Protein AF-A0A5E4P0P2-F1 (afdb_monomer_lite)

Structure (mmCIF, N/CA/C/O backbone):
data_AF-A0A5E4P0P2-F1
#
_entry.id   AF-A0A5E4P0P2-F1
#
loop_
_atom_site.group_PDB
_atom_site.id
_atom_site.type_symbol
_atom_site.label_atom_id
_atom_site.label_alt_id
_atom_site.label_comp_id
_atom_site.label_asym_id
_atom_site.label_entity_id
_atom_site.label_seq_id
_atom_site.pdbx_PDB_ins_code
_atom_site.Cartn_x
_atom_site.Cartn_y
_atom_site.Cartn_z
_atom_site.occupancy
_atom_site.B_iso_or_equiv
_atom_site.auth_seq_id
_atom_site.auth_comp_id
_atom_site.auth_asym_id
_atom_site.auth_atom_id
_atom_site.pdbx_PDB_model_num
ATOM 1 N N . MET A 1 1 ? 14.180 -12.589 -11.722 1.00 58.22 1 MET A N 1
ATOM 2 C CA . MET A 1 1 ? 14.793 -11.312 -12.161 1.00 58.22 1 MET A CA 1
ATOM 3 C C . MET A 1 1 ? 15.432 -10.631 -10.958 1.00 58.22 1 MET A C 1
ATOM 5 O O . MET A 1 1 ? 14.818 -10.644 -9.902 1.00 58.22 1 MET A O 1
ATOM 9 N N . ASN A 1 2 ? 16.646 -10.084 -11.079 1.00 79.31 2 ASN A N 1
ATOM 10 C CA . ASN A 1 2 ? 17.196 -9.216 -10.031 1.00 79.31 2 ASN A CA 1
ATOM 11 C C . ASN A 1 2 ? 16.530 -7.847 -10.167 1.00 79.31 2 ASN A C 1
ATOM 13 O O . ASN A 1 2 ? 16.649 -7.223 -11.219 1.00 79.31 2 ASN A O 1
ATOM 17 N N . GLY A 1 3 ? 15.828 -7.398 -9.135 1.00 89.00 3 GLY A N 1
ATOM 18 C CA . GLY A 1 3 ? 15.148 -6.108 -9.154 1.00 89.00 3 GLY A CA 1
ATOM 19 C C . GLY A 1 3 ? 14.596 -5.750 -7.785 1.00 89.00 3 GLY A C 1
ATOM 20 O O . GLY A 1 3 ? 15.005 -6.314 -6.767 1.00 89.00 3 GLY A O 1
ATOM 21 N N . PHE A 1 4 ? 13.685 -4.790 -7.754 1.00 93.44 4 PHE A N 1
ATOM 22 C CA . PHE A 1 4 ? 13.017 -4.361 -6.535 1.00 93.44 4 PHE A CA 1
ATOM 23 C C . PHE A 1 4 ? 11.508 -4.312 -6.763 1.00 93.44 4 PHE A C 1
ATOM 25 O O . PHE A 1 4 ? 11.045 -4.045 -7.867 1.00 93.44 4 PHE A O 1
ATOM 32 N N . ALA A 1 5 ? 10.744 -4.535 -5.704 1.00 93.12 5 ALA A N 1
ATOM 33 C CA . ALA A 1 5 ? 9.324 -4.255 -5.652 1.00 93.12 5 ALA A CA 1
ATOM 34 C C . ALA A 1 5 ? 9.125 -2.901 -4.971 1.00 93.12 5 ALA A C 1
ATOM 36 O O . ALA A 1 5 ? 9.508 -2.720 -3.809 1.00 93.12 5 ALA A O 1
ATOM 37 N N . ALA A 1 6 ? 8.514 -1.964 -5.693 1.00 93.81 6 ALA A N 1
ATOM 38 C CA . ALA A 1 6 ? 7.964 -0.746 -5.121 1.00 93.81 6 ALA A CA 1
ATOM 39 C C . ALA A 1 6 ? 6.568 -1.078 -4.591 1.00 93.81 6 ALA A C 1
ATOM 41 O O . ALA A 1 6 ? 5.690 -1.445 -5.370 1.00 93.81 6 ALA A O 1
ATOM 42 N N . ILE A 1 7 ? 6.371 -0.993 -3.279 1.00 93.06 7 ILE A N 1
ATOM 43 C CA . ILE A 1 7 ? 5.152 -1.453 -2.608 1.00 93.06 7 ILE A CA 1
ATOM 44 C C . ILE A 1 7 ? 4.466 -0.259 -1.952 1.00 93.06 7 ILE A C 1
ATOM 46 O O . ILE A 1 7 ? 5.107 0.555 -1.285 1.00 93.06 7 ILE A O 1
ATOM 50 N N . VAL A 1 8 ? 3.152 -0.173 -2.124 1.00 93.44 8 VAL A N 1
ATOM 51 C CA . VAL A 1 8 ? 2.272 0.797 -1.474 1.00 93.44 8 VAL A CA 1
ATOM 52 C C . VAL A 1 8 ? 1.289 0.034 -0.600 1.00 93.44 8 VAL A C 1
ATOM 54 O O . VAL A 1 8 ? 0.540 -0.818 -1.084 1.00 93.44 8 VAL A O 1
ATOM 57 N N . LEU A 1 9 ? 1.295 0.368 0.684 1.00 94.56 9 LEU A N 1
ATOM 58 C CA . LEU A 1 9 ? 0.389 -0.157 1.692 1.00 94.56 9 LEU A CA 1
ATOM 59 C C . LEU A 1 9 ? -0.587 0.939 2.116 1.00 94.56 9 LEU A C 1
ATOM 61 O O . LEU A 1 9 ? -0.168 2.063 2.401 1.00 94.56 9 LEU A O 1
ATOM 65 N N . VAL A 1 10 ? -1.873 0.603 2.199 1.00 93.75 10 VAL A N 1
ATOM 66 C CA . VAL A 1 10 ? -2.870 1.416 2.907 1.00 93.75 10 VAL A CA 1
ATOM 67 C C . VAL A 1 10 ? -3.102 0.812 4.276 1.00 93.75 10 VAL A C 1
ATOM 69 O O . VAL A 1 10 ? -3.476 -0.353 4.400 1.00 93.75 10 VAL A O 1
ATOM 72 N N . CYS A 1 11 ? -2.895 1.623 5.299 1.00 94.44 11 CYS A N 1
ATOM 73 C CA . CYS A 1 11 ? -2.940 1.226 6.693 1.00 94.44 11 CYS A CA 1
ATOM 74 C C . CYS A 1 11 ? -4.136 1.876 7.387 1.00 94.44 11 CYS A C 1
ATOM 76 O O . CYS A 1 11 ? -4.450 3.042 7.130 1.00 94.44 11 CYS A O 1
ATOM 78 N N . LEU A 1 12 ? -4.765 1.144 8.309 1.00 94.50 12 LEU A N 1
ATOM 79 C CA . LEU A 1 12 ? -5.774 1.715 9.200 1.00 94.50 12 LEU A CA 1
ATOM 80 C C . LEU A 1 12 ? -5.160 2.817 10.061 1.00 94.50 12 LEU A C 1
ATOM 82 O O . LEU A 1 12 ? -4.056 2.651 10.578 1.00 94.50 12 LEU A O 1
ATOM 86 N N . ALA A 1 13 ? -5.915 3.889 10.302 1.00 92.69 13 ALA A N 1
ATOM 87 C CA . ALA A 1 13 ? -5.509 4.972 11.205 1.00 92.69 13 ALA A CA 1
ATOM 88 C C . ALA A 1 13 ? -5.104 4.471 12.608 1.00 92.69 13 ALA A C 1
ATOM 90 O O . ALA A 1 13 ? -4.210 5.028 13.239 1.00 92.69 13 ALA A O 1
ATOM 91 N N . ALA A 1 14 ? -5.760 3.405 13.080 1.00 92.75 14 ALA A N 1
ATOM 92 C CA . ALA A 1 14 ? -5.518 2.797 14.384 1.00 92.75 14 ALA A CA 1
ATOM 93 C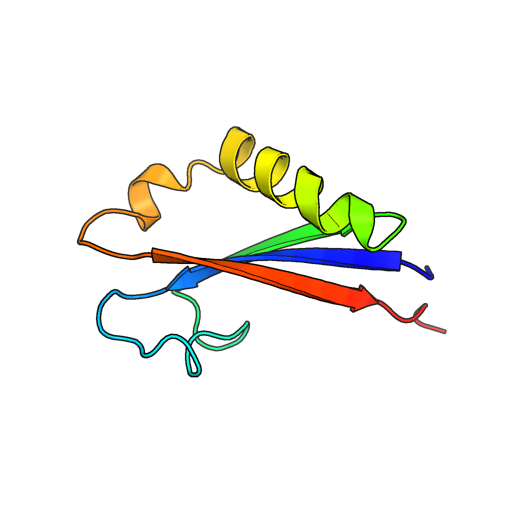 C . ALA A 1 14 ? -4.273 1.888 14.431 1.00 92.75 14 ALA A C 1
ATOM 95 O O . ALA A 1 14 ? -3.811 1.560 15.522 1.00 92.75 14 ALA A O 1
ATOM 96 N N . THR A 1 15 ? -3.723 1.475 13.283 1.00 93.25 15 THR A N 1
ATOM 97 C CA . THR A 1 15 ? -2.563 0.575 13.232 1.00 93.25 15 THR A CA 1
ATOM 98 C C . THR A 1 15 ? -1.267 1.373 13.401 1.00 93.25 15 THR A C 1
ATOM 100 O O . THR A 1 15 ? -1.003 2.277 12.595 1.00 93.25 15 THR A O 1
ATOM 103 N N . PRO A 1 16 ? -0.407 1.042 14.385 1.00 93.62 16 PRO A N 1
ATOM 104 C CA . PRO A 1 16 ? 0.902 1.670 14.516 1.00 93.62 16 PRO A CA 1
ATOM 105 C C . PRO A 1 16 ? 1.744 1.494 13.245 1.00 93.62 16 PRO A C 1
ATOM 107 O O . PRO A 1 16 ? 1.712 0.455 12.592 1.00 93.62 16 PRO A O 1
ATOM 110 N N . ARG A 1 17 ? 2.559 2.499 12.898 1.00 89.88 17 ARG A N 1
ATOM 111 C CA . ARG A 1 17 ? 3.345 2.490 11.643 1.00 89.88 17 ARG A CA 1
ATOM 112 C C . ARG A 1 17 ? 4.296 1.300 11.506 1.00 89.88 17 ARG A C 1
ATOM 114 O O . ARG A 1 17 ? 4.607 0.902 10.383 1.00 89.88 17 ARG A O 1
ATOM 121 N N . GLN A 1 18 ? 4.789 0.776 12.624 1.00 91.38 18 GLN A N 1
ATOM 122 C CA . GLN A 1 18 ? 5.681 -0.385 12.648 1.00 91.38 18 GLN A CA 1
ATOM 123 C C . GLN A 1 18 ? 4.939 -1.699 12.363 1.00 91.38 18 GLN A C 1
ATOM 125 O O . GLN A 1 18 ? 5.506 -2.559 11.701 1.00 91.38 18 GLN A O 1
ATOM 130 N N . ASP A 1 19 ? 3.667 -1.788 12.756 1.00 94.44 19 ASP A N 1
ATOM 131 C CA . ASP A 1 19 ? 2.809 -2.969 12.603 1.00 94.44 19 ASP A CA 1
ATOM 132 C C . ASP A 1 19 ? 2.044 -3.005 11.273 1.00 94.44 19 ASP A C 1
ATOM 134 O O . ASP A 1 19 ? 1.464 -4.024 10.917 1.00 94.44 19 ASP A O 1
ATOM 138 N N . CYS A 1 20 ? 2.021 -1.905 10.513 1.00 94.50 20 CYS A N 1
ATOM 139 C CA . CYS A 1 20 ? 1.507 -1.949 9.147 1.00 94.50 20 CYS A CA 1
ATOM 140 C C . CYS A 1 20 ? 2.587 -2.462 8.186 1.00 94.50 20 CYS A C 1
ATOM 142 O O . CYS A 1 20 ? 3.447 -1.701 7.721 1.00 94.50 20 CYS A O 1
ATOM 144 N N . ASP A 1 21 ? 2.545 -3.754 7.898 1.00 94.50 21 ASP A N 1
ATOM 145 C CA . ASP A 1 21 ? 3.386 -4.446 6.923 1.00 94.50 21 ASP A CA 1
ATOM 146 C C . ASP A 1 21 ? 2.545 -5.103 5.814 1.00 94.50 21 ASP A C 1
ATOM 148 O O . ASP A 1 21 ? 1.330 -4.920 5.737 1.00 94.50 21 ASP A O 1
ATOM 152 N N . GLU A 1 22 ? 3.203 -5.854 4.930 1.00 92.25 22 GLU A N 1
ATOM 153 C CA . GLU A 1 22 ? 2.565 -6.500 3.779 1.00 92.25 22 GLU A CA 1
ATOM 154 C C . GLU A 1 22 ? 1.428 -7.463 4.173 1.00 92.25 22 GLU A C 1
ATOM 156 O O . GLU A 1 22 ? 0.502 -7.652 3.387 1.00 92.25 22 GLU A O 1
ATOM 161 N N . ASN A 1 23 ? 1.451 -8.027 5.386 1.00 92.31 23 ASN A N 1
ATOM 162 C CA . ASN A 1 23 ? 0.429 -8.965 5.863 1.00 92.31 23 ASN A CA 1
ATOM 163 C C . ASN A 1 23 ? -0.756 -8.283 6.560 1.00 92.31 23 ASN A C 1
ATOM 165 O O . ASN A 1 23 ? -1.835 -8.864 6.636 1.00 92.31 23 ASN A O 1
ATOM 169 N N . ASN A 1 24 ? -0.557 -7.068 7.077 1.00 91.44 24 ASN A N 1
ATOM 170 C CA . ASN A 1 24 ? -1.521 -6.372 7.937 1.00 91.44 24 ASN A CA 1
ATOM 171 C C . ASN A 1 24 ? -2.072 -5.078 7.315 1.00 91.44 24 ASN A C 1
ATOM 173 O O . ASN A 1 24 ? -2.811 -4.329 7.960 1.00 91.44 24 ASN A O 1
ATOM 177 N N . ALA A 1 25 ? -1.720 -4.789 6.063 1.00 93.50 25 ALA A N 1
ATOM 178 C CA . ALA A 1 25 ? -2.269 -3.666 5.317 1.00 93.50 25 ALA A CA 1
ATOM 179 C C . ALA A 1 25 ? -3.694 -3.960 4.818 1.00 93.50 25 ALA A C 1
ATOM 181 O O . ALA A 1 25 ? -4.008 -5.067 4.389 1.00 93.50 25 ALA A O 1
ATOM 182 N N . LEU A 1 26 ? -4.549 -2.934 4.789 1.0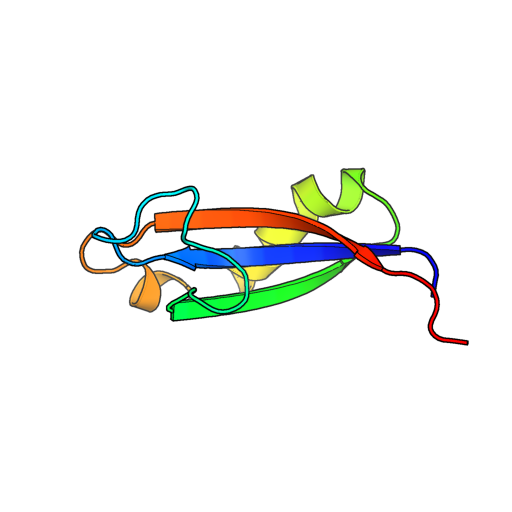0 91.56 26 LEU A N 1
ATOM 183 C CA . LEU A 1 26 ? -5.883 -3.017 4.178 1.00 91.56 26 LEU A CA 1
ATOM 184 C C . LEU A 1 26 ? -5.803 -3.242 2.671 1.00 91.56 26 LEU A C 1
ATOM 186 O O . LEU A 1 26 ? -6.632 -3.926 2.076 1.00 91.56 26 LEU A O 1
ATOM 190 N N . VAL A 1 27 ? -4.829 -2.582 2.049 1.00 90.75 27 VAL A N 1
ATOM 191 C CA . VAL A 1 27 ? -4.581 -2.658 0.616 1.00 90.75 27 VAL A CA 1
ATOM 192 C C . VAL A 1 27 ? -3.087 -2.755 0.409 1.00 90.75 27 VAL A C 1
ATOM 194 O O . VAL A 1 27 ? -2.337 -1.917 0.903 1.00 90.75 27 VAL A O 1
ATOM 197 N N . LEU A 1 28 ? -2.685 -3.750 -0.373 1.00 92.75 28 LEU A N 1
ATOM 198 C CA . LEU A 1 28 ? -1.331 -3.911 -0.873 1.00 92.75 28 LEU A CA 1
ATOM 199 C C . LEU A 1 28 ? -1.355 -3.791 -2.394 1.00 92.75 28 LEU A C 1
ATOM 201 O O . LEU A 1 28 ? -2.165 -4.424 -3.083 1.00 92.75 28 LEU A O 1
ATOM 205 N N . ARG A 1 29 ? -0.468 -2.953 -2.922 1.00 91.56 29 ARG A N 1
ATOM 206 C CA . ARG A 1 29 ? -0.166 -2.854 -4.351 1.00 91.56 29 ARG A CA 1
ATOM 207 C C . ARG A 1 29 ? 1.340 -2.828 -4.528 1.00 91.56 29 ARG A C 1
ATOM 209 O O . ARG A 1 29 ? 2.037 -2.194 -3.740 1.00 91.56 29 ARG A O 1
ATOM 216 N N . SER A 1 30 ? 1.832 -3.485 -5.566 1.00 91.69 30 SER A N 1
ATOM 217 C CA . SER A 1 30 ? 3.252 -3.498 -5.883 1.00 91.69 30 SER A CA 1
ATOM 218 C C . SER A 1 30 ? 3.481 -3.436 -7.384 1.00 91.69 30 SER A C 1
ATOM 220 O O . SER A 1 30 ? 2.652 -3.892 -8.172 1.00 91.69 30 SER A O 1
ATOM 222 N N . ILE A 1 31 ? 4.618 -2.862 -7.767 1.00 91.50 31 ILE A N 1
ATOM 223 C CA . ILE A 1 31 ? 5.147 -2.948 -9.124 1.00 91.50 31 ILE A CA 1
ATOM 224 C C . ILE A 1 31 ? 6.619 -3.332 -9.075 1.00 91.50 31 ILE A C 1
ATOM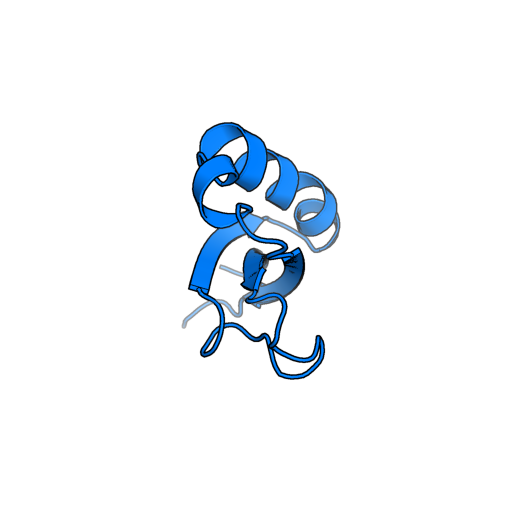 226 O O . ILE A 1 31 ? 7.347 -2.955 -8.152 1.00 91.50 31 ILE A O 1
ATOM 230 N N . HIS A 1 32 ? 7.055 -4.063 -10.092 1.00 92.31 32 HIS A N 1
ATOM 231 C CA . HIS A 1 32 ? 8.460 -4.381 -10.272 1.00 92.31 32 HIS A CA 1
ATOM 232 C C . HIS A 1 32 ? 9.211 -3.178 -10.854 1.00 92.31 32 HIS A C 1
ATOM 234 O O . HIS A 1 32 ? 8.743 -2.535 -11.795 1.00 92.31 32 HIS A O 1
ATOM 240 N N . VAL A 1 33 ? 10.398 -2.897 -10.323 1.00 92.25 33 VAL A N 1
ATOM 241 C CA . VAL A 1 33 ? 11.299 -1.841 -10.790 1.00 92.25 33 VAL A CA 1
ATOM 242 C C . VAL A 1 33 ? 12.730 -2.367 -10.891 1.00 92.25 33 VAL A C 1
ATOM 244 O O . VAL A 1 33 ? 13.172 -3.214 -10.115 1.00 92.25 33 VAL A O 1
ATOM 247 N N . ALA A 1 34 ? 13.483 -1.843 -11.857 1.00 91.38 34 ALA A N 1
ATOM 248 C CA . ALA A 1 34 ? 14.820 -2.349 -12.168 1.00 91.38 34 ALA A CA 1
ATOM 249 C C . ALA A 1 34 ? 15.866 -2.071 -11.069 1.00 91.38 34 ALA A C 1
ATOM 251 O O . ALA A 1 34 ? 16.879 -2.762 -10.990 1.00 91.38 34 ALA A O 1
ATOM 252 N N . ASN A 1 35 ? 15.660 -1.043 -10.241 1.00 89.81 35 ASN A N 1
ATOM 253 C CA . ASN A 1 35 ? 16.603 -0.614 -9.208 1.00 89.81 35 ASN A CA 1
ATOM 254 C C . ASN A 1 35 ? 15.893 0.118 -8.054 1.00 89.81 35 ASN A C 1
ATOM 256 O O . ASN A 1 35 ? 14.721 0.475 -8.162 1.00 89.81 35 ASN A O 1
ATOM 260 N N . GLU A 1 36 ? 16.623 0.364 -6.963 1.00 89.00 36 GLU A N 1
ATOM 261 C CA . GLU A 1 36 ? 16.100 0.991 -5.740 1.00 89.00 36 GLU A CA 1
ATOM 262 C C . GLU A 1 36 ? 15.570 2.417 -5.971 1.00 89.00 36 GLU A C 1
ATOM 264 O O . GLU A 1 36 ? 14.546 2.794 -5.406 1.00 89.00 36 GLU A O 1
ATOM 269 N N . LEU A 1 37 ? 16.194 3.193 -6.867 1.00 90.25 37 LEU A N 1
ATOM 270 C CA . LEU A 1 37 ? 15.703 4.528 -7.237 1.00 90.25 37 LEU A CA 1
ATOM 271 C C . LEU A 1 37 ? 14.334 4.455 -7.922 1.00 90.25 37 LEU A C 1
ATOM 273 O O . LEU A 1 37 ? 13.489 5.323 -7.712 1.00 90.25 37 LEU A O 1
ATOM 277 N N . GLY A 1 38 ? 14.086 3.388 -8.680 1.00 90.06 38 GLY A N 1
ATOM 278 C CA . GLY A 1 38 ? 12.785 3.100 -9.269 1.00 90.06 38 GLY A CA 1
ATOM 279 C C . GLY A 1 38 ? 11.677 2.958 -8.228 1.00 90.06 38 GLY A C 1
ATOM 280 O O . GLY A 1 38 ? 10.531 3.273 -8.530 1.00 90.06 38 GLY A O 1
ATOM 281 N N . CYS A 1 39 ? 11.984 2.575 -6.984 1.00 91.12 39 CYS A N 1
ATOM 282 C CA . CYS A 1 39 ? 10.972 2.546 -5.931 1.00 91.12 39 CYS A CA 1
ATOM 283 C C . CYS A 1 39 ? 10.439 3.943 -5.611 1.00 91.12 39 CYS A C 1
ATOM 285 O O . CYS A 1 39 ? 9.252 4.070 -5.332 1.00 91.12 39 CYS A O 1
ATOM 287 N N . ALA A 1 40 ? 11.273 4.987 -5.688 1.00 85.00 40 ALA A N 1
ATOM 288 C CA . ALA A 1 40 ? 10.884 6.360 -5.365 1.00 85.00 40 ALA A CA 1
ATOM 289 C C . ALA A 1 40 ? 9.932 6.989 -6.395 1.00 85.00 40 ALA A C 1
ATOM 291 O O . ALA A 1 40 ? 9.185 7.898 -6.042 1.00 85.00 40 ALA A O 1
ATOM 292 N N . SER A 1 41 ? 9.935 6.516 -7.642 1.00 87.50 41 SER A N 1
ATOM 293 C CA . SER A 1 41 ? 8.988 6.941 -8.682 1.00 87.50 41 SER A CA 1
ATOM 294 C C . SER A 1 41 ? 7.864 5.926 -8.907 1.00 87.50 41 SER A C 1
ATOM 296 O O . SER A 1 41 ? 6.756 6.302 -9.278 1.00 87.50 41 SER A O 1
ATOM 298 N N . GLY A 1 42 ? 8.102 4.645 -8.631 1.00 83.75 42 GLY A N 1
ATOM 299 C CA . GLY A 1 42 ? 7.157 3.568 -8.908 1.00 83.75 42 GLY A CA 1
ATOM 300 C C . GLY A 1 42 ? 5.849 3.654 -8.121 1.00 83.75 42 GLY A C 1
ATOM 301 O O . GLY A 1 42 ? 4.779 3.383 -8.664 1.00 83.75 42 GLY A O 1
ATOM 302 N N . TRP A 1 43 ? 5.889 4.115 -6.867 1.00 84.19 43 TRP A N 1
ATOM 303 C CA . TRP A 1 43 ? 4.660 4.311 -6.088 1.00 84.19 43 TRP A CA 1
ATOM 304 C C . TRP A 1 43 ? 3.757 5.406 -6.671 1.00 84.19 43 TRP A C 1
ATOM 306 O O . TRP A 1 43 ? 2.544 5.351 -6.472 1.00 84.19 43 TRP A O 1
ATOM 316 N N . GLN A 1 44 ? 4.310 6.378 -7.408 1.00 83.62 44 GLN A N 1
ATOM 317 C CA . GLN A 1 44 ? 3.512 7.426 -8.051 1.00 83.62 44 GLN A CA 1
ATOM 318 C C . GLN A 1 44 ? 2.597 6.823 -9.116 1.00 83.62 44 GLN A C 1
ATOM 320 O O . GLN A 1 44 ? 1.437 7.214 -9.214 1.00 83.62 44 GLN A O 1
ATOM 325 N N . GLU A 1 45 ? 3.092 5.834 -9.865 1.00 82.81 45 GLU A N 1
ATOM 326 C CA . GLU A 1 45 ? 2.302 5.099 -10.855 1.00 82.81 45 GLU A CA 1
ATOM 327 C C . GLU A 1 45 ? 1.158 4.333 -10.181 1.00 82.81 45 GLU A C 1
ATOM 329 O O . GLU A 1 45 ? -0.001 4.506 -10.561 1.00 82.81 45 GLU A O 1
ATOM 334 N N . ILE A 1 46 ? 1.465 3.613 -9.095 1.00 84.69 46 ILE A N 1
ATOM 335 C CA . ILE A 1 46 ? 0.475 2.872 -8.301 1.00 84.69 46 ILE A CA 1
ATOM 336 C C . ILE A 1 46 ? -0.639 3.796 -7.795 1.00 84.69 46 ILE A C 1
ATOM 338 O O . ILE A 1 46 ? -1.819 3.462 -7.907 1.00 84.69 46 ILE A O 1
ATOM 342 N N . ILE A 1 47 ? -0.287 4.958 -7.236 1.00 82.25 47 ILE A N 1
ATOM 343 C CA . ILE A 1 47 ? -1.279 5.913 -6.726 1.00 82.25 47 ILE A CA 1
ATOM 344 C C . ILE A 1 47 ? -2.083 6.532 -7.874 1.00 82.25 47 ILE A C 1
ATOM 346 O O . ILE A 1 47 ? -3.303 6.642 -7.762 1.00 82.25 47 ILE A O 1
ATOM 350 N N . ALA A 1 48 ? -1.429 6.895 -8.980 1.00 80.75 48 ALA A N 1
ATOM 351 C CA . ALA A 1 48 ? -2.080 7.525 -10.125 1.00 80.75 48 ALA A CA 1
ATOM 352 C C . ALA A 1 48 ? -3.063 6.589 -10.845 1.00 80.75 48 ALA A C 1
ATOM 354 O O . ALA A 1 48 ? -4.113 7.042 -11.298 1.00 80.75 48 ALA A O 1
ATOM 355 N N . ARG A 1 49 ? -2.752 5.290 -10.949 1.00 74.75 49 ARG A N 1
ATOM 356 C CA . ARG A 1 49 ? -3.607 4.299 -11.628 1.00 74.75 49 ARG A CA 1
ATOM 357 C C . ARG A 1 49 ? -4.613 3.611 -10.704 1.00 74.75 49 ARG A C 1
ATOM 359 O O . ARG A 1 49 ? -5.635 3.125 -11.176 1.00 74.75 49 ARG A O 1
ATOM 366 N N . GLY A 1 50 ? -4.320 3.525 -9.406 1.00 64.44 50 GLY A N 1
ATOM 367 C CA . GLY A 1 50 ? -4.910 2.526 -8.511 1.00 64.44 50 GLY A CA 1
ATOM 368 C C . GLY A 1 50 ? -6.171 2.917 -7.744 1.00 64.44 50 GLY A C 1
ATOM 369 O O . GLY A 1 50 ? -6.617 2.117 -6.926 1.00 64.44 50 GLY A O 1
ATOM 370 N N . GLY A 1 51 ? -6.740 4.111 -7.941 1.00 67.19 51 GLY A N 1
ATOM 371 C CA . GLY A 1 51 ? -7.997 4.483 -7.272 1.00 67.19 51 GLY A CA 1
ATOM 372 C C . GLY A 1 51 ? -7.933 4.406 -5.738 1.00 67.19 51 GLY A C 1
ATOM 373 O O . GLY A 1 51 ? -8.942 4.144 -5.089 1.00 67.19 51 GLY A O 1
ATOM 374 N N . LEU A 1 52 ? -6.753 4.641 -5.142 1.00 77.81 52 LEU A N 1
ATOM 375 C CA . LEU A 1 52 ? -6.517 4.555 -3.690 1.00 77.81 52 LEU A CA 1
ATOM 376 C C . LEU A 1 52 ? -7.388 5.516 -2.859 1.00 77.81 52 LEU A C 1
ATOM 378 O O . LEU A 1 52 ? -7.450 5.399 -1.637 1.00 77.81 52 LEU A O 1
ATOM 382 N N . GLN A 1 53 ? -8.057 6.465 -3.511 1.00 77.94 53 GLN A N 1
ATOM 383 C CA . GLN A 1 53 ? -8.863 7.505 -2.884 1.00 77.94 53 GLN A CA 1
ATOM 384 C C . GLN A 1 53 ? -9.949 6.951 -1.954 1.00 77.94 53 GLN A C 1
ATOM 386 O O . GLN A 1 53 ? -10.190 7.528 -0.898 1.00 77.94 53 GLN A O 1
ATOM 391 N N . GLU A 1 54 ? -10.585 5.832 -2.308 1.00 80.75 54 GLU A N 1
ATOM 392 C CA . GLU A 1 54 ? -11.596 5.206 -1.447 1.00 80.75 54 GLU A CA 1
ATOM 393 C C . GLU A 1 54 ? -10.973 4.573 -0.202 1.00 80.75 54 GLU A C 1
ATOM 395 O O . GLU A 1 54 ? -11.492 4.728 0.901 1.00 80.75 54 GLU A O 1
ATOM 400 N N . SER A 1 55 ? -9.819 3.925 -0.361 1.00 81.06 55 SER A N 1
ATOM 401 C CA . SER A 1 55 ? -9.089 3.277 0.731 1.00 81.06 55 SER A CA 1
ATOM 402 C C . SER A 1 55 ? -8.458 4.279 1.702 1.00 81.06 55 SER A C 1
ATOM 404 O O . SER A 1 55 ? -8.222 3.936 2.857 1.00 81.06 55 SER A O 1
ATOM 406 N N . LEU A 1 56 ? -8.221 5.519 1.262 1.00 83.69 56 LEU A N 1
ATOM 407 C CA . LEU A 1 56 ? -7.695 6.612 2.088 1.00 83.69 56 LEU A CA 1
ATOM 408 C C . LEU A 1 56 ? -8.767 7.373 2.878 1.00 83.69 56 LEU A C 1
ATOM 410 O O . LEU A 1 56 ? -8.442 8.261 3.669 1.00 83.69 56 LEU A O 1
ATOM 414 N N . LYS A 1 57 ? -10.049 7.035 2.706 1.00 82.38 57 LYS A N 1
ATOM 415 C CA . LYS A 1 57 ? -11.125 7.608 3.523 1.00 82.38 57 LYS A CA 1
ATOM 416 C C . LYS A 1 57 ? -10.955 7.203 4.995 1.00 82.38 57 LYS A C 1
ATOM 418 O O . LYS A 1 57 ? -10.421 6.145 5.310 1.00 82.38 57 LYS A O 1
ATOM 423 N N . GLY A 1 58 ? -11.435 8.050 5.906 1.00 83.44 58 GLY A N 1
ATOM 424 C CA . GLY A 1 58 ? -11.497 7.726 7.339 1.00 83.44 58 GLY A CA 1
ATOM 425 C C . GLY A 1 58 ? -10.175 7.838 8.109 1.00 83.44 58 GLY A C 1
ATOM 426 O O . GLY A 1 58 ? -10.064 7.268 9.188 1.00 83.44 58 GLY A O 1
ATOM 427 N N . GLY A 1 59 ? -9.182 8.567 7.587 1.00 88.25 59 GLY A N 1
ATOM 428 C CA . GLY A 1 59 ? -7.903 8.797 8.279 1.00 88.25 59 GLY A CA 1
ATOM 429 C C . GLY A 1 59 ? -6.862 7.692 8.078 1.00 88.25 59 GLY A C 1
ATOM 430 O O . GLY A 1 59 ? -5.809 7.717 8.715 1.00 88.25 59 GLY A O 1
ATOM 431 N N . ASN A 1 60 ? -7.142 6.735 7.193 1.00 93.50 60 ASN A N 1
ATOM 432 C CA . ASN A 1 60 ? -6.166 5.746 6.754 1.00 93.50 60 ASN A CA 1
ATOM 433 C C . ASN A 1 60 ? -4.956 6.432 6.111 1.00 93.50 60 ASN A C 1
ATOM 435 O O . ASN A 1 60 ? -5.075 7.492 5.492 1.00 93.50 60 ASN A O 1
ATOM 439 N N . TYR A 1 61 ? -3.785 5.819 6.243 1.00 91.56 61 TYR A N 1
ATOM 440 C CA . TYR A 1 61 ? -2.533 6.399 5.766 1.00 91.56 61 TYR A CA 1
ATOM 441 C C . TYR A 1 61 ? -1.810 5.481 4.788 1.00 91.56 61 TYR A C 1
ATOM 443 O O . TYR A 1 61 ? -2.031 4.271 4.758 1.00 91.56 61 TYR A O 1
ATOM 451 N N . VAL A 1 62 ? -0.922 6.075 3.990 1.00 92.50 62 VAL A N 1
ATOM 452 C CA . VAL A 1 62 ? -0.058 5.346 3.059 1.00 92.50 62 VAL A CA 1
ATOM 453 C C . VAL A 1 62 ? 1.300 5.093 3.696 1.00 92.50 62 VAL A C 1
ATOM 455 O O . VAL A 1 62 ? 1.902 5.998 4.276 1.00 92.50 62 VAL A O 1
ATOM 458 N N . LYS A 1 63 ? 1.811 3.877 3.522 1.00 93.12 63 LYS A N 1
ATOM 459 C CA . LYS A 1 63 ? 3.205 3.519 3.783 1.00 93.12 63 LYS A CA 1
ATOM 460 C C . LYS A 1 63 ? 3.804 2.922 2.516 1.00 93.12 63 LYS A C 1
ATOM 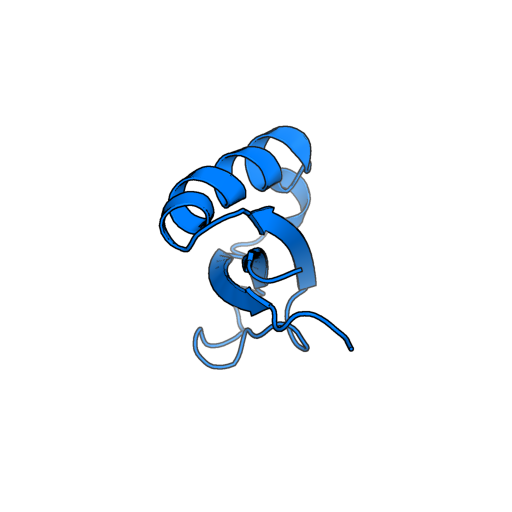462 O O . LYS A 1 63 ? 3.200 2.052 1.896 1.00 93.12 63 LYS A O 1
ATOM 467 N N . THR A 1 64 ? 4.982 3.391 2.126 1.00 92.88 64 THR A N 1
ATOM 468 C CA . THR A 1 64 ? 5.710 2.861 0.971 1.00 92.88 64 THR A CA 1
ATOM 469 C C . THR A 1 64 ? 6.893 2.023 1.434 1.00 92.88 64 THR A C 1
ATOM 471 O O . THR A 1 64 ? 7.545 2.346 2.428 1.00 92.88 64 THR A O 1
ATOM 474 N N . LEU A 1 65 ? 7.154 0.925 0.730 1.00 92.56 65 LEU A N 1
ATOM 475 C CA . LEU A 1 65 ? 8.284 0.034 0.976 1.00 92.56 65 LEU A CA 1
ATOM 476 C C . LEU A 1 65 ? 9.024 -0.221 -0.338 1.00 92.56 65 LEU A C 1
ATOM 478 O O . LEU A 1 65 ? 8.424 -0.242 -1.412 1.00 92.56 65 LEU A O 1
ATOM 482 N N . CYS A 1 66 ? 10.332 -0.437 -0.239 1.00 93.31 66 CYS A N 1
ATOM 483 C CA . CYS A 1 66 ? 11.154 -0.906 -1.345 1.00 93.31 66 CYS A CA 1
ATOM 484 C C . CYS A 1 66 ? 11.811 -2.212 -0.918 1.00 93.31 66 CYS A C 1
ATOM 486 O O . CYS A 1 66 ? 12.595 -2.239 0.033 1.00 93.31 66 CYS A O 1
ATOM 488 N N . ARG A 1 67 ? 11.464 -3.305 -1.593 1.00 92.31 67 ARG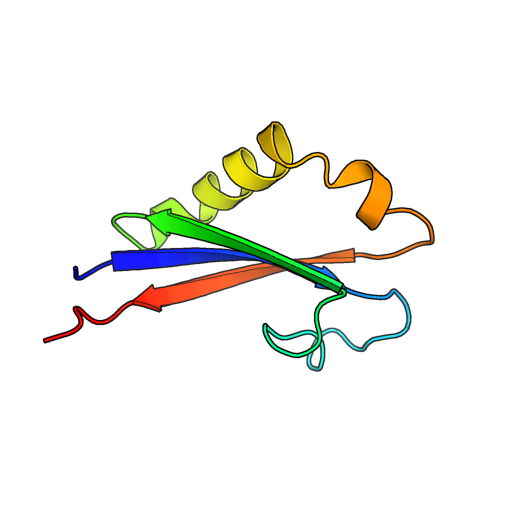 A N 1
ATOM 489 C CA . ARG A 1 67 ? 11.955 -4.642 -1.255 1.00 92.31 67 ARG A CA 1
ATOM 490 C C . ARG A 1 67 ? 12.786 -5.177 -2.401 1.00 92.31 67 ARG A C 1
ATOM 492 O O . ARG A 1 67 ? 12.331 -5.167 -3.536 1.00 92.31 67 ARG A O 1
ATOM 499 N N . ARG A 1 68 ? 13.981 -5.693 -2.123 1.00 91.56 68 ARG A N 1
ATOM 500 C CA . ARG A 1 68 ? 14.769 -6.388 -3.146 1.00 91.56 68 ARG A CA 1
ATOM 501 C C . ARG A 1 68 ? 14.110 -7.723 -3.484 1.00 91.56 68 ARG A C 1
ATOM 503 O O . ARG A 1 68 ? 13.885 -8.540 -2.595 1.00 91.56 68 ARG A O 1
ATOM 510 N N . GLU A 1 69 ? 13.852 -7.954 -4.761 1.00 88.50 69 GLU A N 1
ATOM 511 C CA . GLU A 1 69 ? 13.379 -9.237 -5.269 1.00 88.50 69 GLU A CA 1
ATOM 512 C C . GLU A 1 69 ? 14.591 -10.036 -5.736 1.00 88.50 69 GLU A C 1
ATOM 514 O O . GLU A 1 69 ? 15.367 -9.594 -6.591 1.00 88.50 69 GLU A O 1
ATOM 519 N N . LYS A 1 70 ? 14.807 -11.200 -5.118 1.00 71.88 70 LYS A N 1
ATOM 520 C CA . LYS A 1 70 ? 15.797 -12.149 -5.623 1.00 71.88 70 LYS A CA 1
ATOM 521 C C . LYS A 1 70 ? 15.232 -12.780 -6.887 1.00 71.88 70 LYS A C 1
ATOM 523 O O . LYS A 1 70 ? 14.039 -13.063 -6.950 1.00 71.88 70 LYS A O 1
ATOM 528 N N . ALA A 1 71 ? 16.088 -13.018 -7.878 1.00 59.62 71 ALA A N 1
ATOM 529 C CA . ALA A 1 71 ? 15.695 -13.863 -8.988 1.00 59.62 71 ALA A CA 1
ATOM 530 C C . ALA A 1 71 ? 15.316 -15.244 -8.440 1.00 59.62 71 ALA A C 1
ATOM 532 O O . ALA A 1 71 ? 16.168 -15.930 -7.882 1.00 59.62 71 ALA A O 1
ATOM 533 N N . GLU A 1 72 ? 14.038 -15.602 -8.551 1.00 55.81 72 GLU A N 1
ATOM 534 C CA . GLU A 1 72 ? 13.586 -16.975 -8.352 1.00 55.81 72 GLU A CA 1
ATOM 535 C C . GLU A 1 72 ? 14.382 -17.851 -9.327 1.00 55.81 72 GLU A C 1
ATOM 537 O O . GLU A 1 72 ? 14.434 -17.550 -10.524 1.00 55.81 72 GLU A O 1
ATOM 542 N N . ASN A 1 73 ? 15.095 -18.837 -8.785 1.00 43.88 73 ASN A N 1
ATOM 543 C CA . ASN A 1 73 ? 15.882 -19.814 -9.528 1.00 43.88 73 ASN A CA 1
ATOM 544 C C . ASN A 1 73 ? 15.233 -21.180 -9.376 1.00 43.88 73 ASN A C 1
ATOM 546 O O . ASN A 1 73 ? 14.946 -21.535 -8.211 1.00 43.88 73 ASN A O 1
#

Secondary structure (DSSP, 8-state):
--EEEEEEEEE-TTS-TTT-STTT-SEEEEEEESSHHHHHHHHHHHHHHS-TT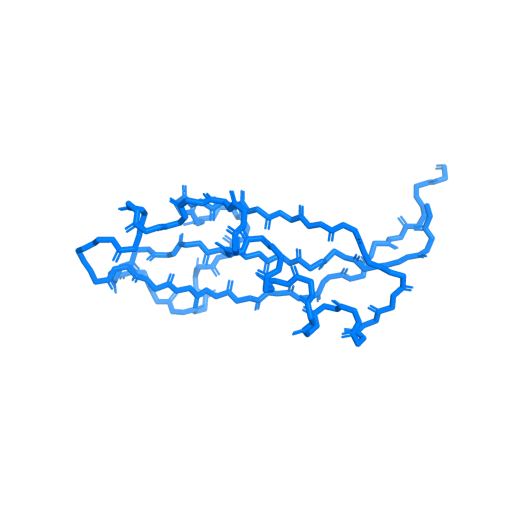TTTGGG-EEEEEEEEEP---

Sequence (73 aa):
MNGFAAIVLVCLAATPRQDCDENNALVLRSIHVANELGCASGWQEIIARGGLQESLKGGNYVKTLCRREKAEN

pLDDT: mean 86.61, std 10.18, range [43.88, 94.56]

Radius of gyration: 12.69 Å; chains: 1; bounding box: 29×29×27 Å

Foldseek 3Di:
DWWKKKKKFWADQPDPPVRRDPVHGPDIDIDTDHYPVCSVCVVVVCVVPPPCVVSPPPPIDMDIDIGTDDPDD